Protein AF-A0AAF0VYU6-F1 (afdb_monomer_lite)

Structure (mmCIF, N/CA/C/O backbone):
data_AF-A0AAF0VYU6-F1
#
_entry.id   AF-A0AAF0VYU6-F1
#
loop_
_atom_site.group_PDB
_atom_site.id
_atom_site.type_symbol
_atom_site.label_atom_id
_atom_site.label_alt_id
_atom_site.label_comp_id
_atom_site.label_asym_id
_atom_site.label_entity_id
_atom_site.label_seq_id
_atom_site.pdbx_PDB_ins_code
_atom_site.Cartn_x
_atom_site.Cartn_y
_atom_site.Cartn_z
_atom_site.occupancy
_atom_site.B_iso_or_equiv
_atom_site.auth_seq_id
_atom_site.auth_comp_id
_atom_site.auth_asym_id
_atom_site.auth_atom_id
_atom_site.pdbx_PDB_model_num
ATOM 1 N N . MET A 1 1 ? -14.094 10.071 3.535 1.00 83.38 1 MET A N 1
ATOM 2 C CA . MET A 1 1 ? -12.654 9.838 3.808 1.00 83.38 1 MET A CA 1
ATOM 3 C C . MET A 1 1 ? -12.494 8.378 4.166 1.00 83.38 1 MET A C 1
ATOM 5 O O . MET A 1 1 ? -13.253 7.923 5.010 1.00 83.38 1 MET A O 1
ATOM 9 N N . LYS A 1 2 ? -11.555 7.671 3.536 1.00 94.19 2 LYS A N 1
ATOM 10 C CA . LYS A 1 2 ? -11.293 6.248 3.790 1.00 94.19 2 LYS A CA 1
ATOM 11 C C . LYS A 1 2 ? -9.792 6.007 3.957 1.00 94.19 2 LYS A C 1
ATOM 13 O O . LYS A 1 2 ? -8.979 6.883 3.635 1.00 94.19 2 LYS A O 1
ATOM 18 N N . TYR A 1 3 ? -9.438 4.839 4.469 1.00 96.06 3 TYR A N 1
ATOM 19 C CA . TYR A 1 3 ? -8.059 4.414 4.675 1.00 96.06 3 TYR A CA 1
ATOM 20 C C . TYR A 1 3 ? -7.662 3.372 3.634 1.00 96.06 3 TYR A C 1
ATOM 22 O O . TYR A 1 3 ? -8.489 2.552 3.249 1.00 96.06 3 TYR A O 1
ATOM 30 N N . LYS A 1 4 ? -6.409 3.411 3.185 1.00 96.06 4 LYS A N 1
ATOM 31 C CA . LYS A 1 4 ? -5.814 2.405 2.299 1.00 96.06 4 LYS A CA 1
ATOM 32 C C . LYS A 1 4 ? -4.445 1.999 2.820 1.00 96.06 4 LYS A C 1
ATOM 34 O O . LYS A 1 4 ? -3.775 2.794 3.483 1.00 96.06 4 LYS A O 1
ATOM 39 N N . PHE A 1 5 ? -4.022 0.790 2.487 1.00 96.62 5 PHE A N 1
ATOM 40 C CA . PHE A 1 5 ? -2.627 0.387 2.607 1.00 96.62 5 PHE A CA 1
ATOM 41 C C . PHE A 1 5 ? -1.810 0.960 1.464 1.00 96.62 5 PHE A C 1
ATOM 43 O O . PHE A 1 5 ? -2.296 1.098 0.341 1.00 96.62 5 PHE A O 1
ATOM 50 N N . LYS A 1 6 ? -0.565 1.299 1.776 1.00 96.62 6 LYS A N 1
ATOM 51 C CA . LYS A 1 6 ? 0.415 1.812 0.834 1.00 96.62 6 LYS A CA 1
ATOM 52 C C . LYS A 1 6 ? 1.713 1.044 0.999 1.00 96.62 6 LYS A C 1
ATOM 54 O O . LYS A 1 6 ? 2.235 0.930 2.108 1.00 96.62 6 LYS A O 1
ATOM 59 N N . GLY A 1 7 ? 2.230 0.561 -0.118 1.00 96.19 7 GLY A N 1
ATOM 60 C CA . GLY A 1 7 ? 3.532 -0.078 -0.231 1.00 96.19 7 GLY A CA 1
ATOM 61 C C . GLY A 1 7 ? 4.369 0.593 -1.311 1.00 96.19 7 GLY A C 1
ATOM 62 O O . GLY A 1 7 ? 3.971 1.597 -1.914 1.00 96.19 7 GLY A O 1
ATOM 63 N N . TYR A 1 8 ? 5.544 0.027 -1.557 1.00 94.94 8 TYR A N 1
ATOM 64 C CA . TYR A 1 8 ? 6.443 0.505 -2.595 1.00 94.94 8 TYR A CA 1
ATOM 65 C C . TYR A 1 8 ? 7.082 -0.656 -3.335 1.00 94.94 8 TYR A C 1
ATOM 67 O O . TYR A 1 8 ? 7.457 -1.657 -2.729 1.00 94.94 8 TYR A O 1
ATOM 75 N N . HIS A 1 9 ? 7.307 -0.460 -4.627 1.00 91.56 9 HIS A N 1
ATOM 76 C CA . HIS A 1 9 ? 8.118 -1.361 -5.434 1.00 91.56 9 HIS A CA 1
ATOM 77 C C . HIS A 1 9 ? 9.046 -0.572 -6.359 1.00 91.56 9 HIS A C 1
ATOM 79 O O . HIS A 1 9 ? 8.872 0.634 -6.563 1.00 91.56 9 HIS A O 1
ATOM 85 N N . TRP A 1 10 ? 10.067 -1.247 -6.876 1.00 92.75 10 TRP A N 1
ATOM 86 C CA . TRP A 1 10 ? 11.039 -0.662 -7.789 1.00 92.75 10 TRP A CA 1
ATOM 87 C C . TRP A 1 10 ? 10.696 -1.040 -9.224 1.00 92.75 10 TRP A C 1
ATOM 89 O O . TRP A 1 10 ? 10.545 -2.220 -9.529 1.00 92.75 10 TRP A O 1
ATOM 99 N N . VAL A 1 11 ? 10.610 -0.046 -10.104 1.00 91.19 11 VAL A N 1
ATOM 100 C CA . VAL A 1 11 ? 10.334 -0.243 -11.529 1.00 91.19 11 VAL A CA 1
ATOM 101 C C . VAL A 1 11 ? 11.409 0.400 -12.389 1.00 91.19 11 VAL A C 1
ATOM 103 O O . VAL A 1 11 ? 11.877 1.502 -12.107 1.00 91.19 11 VAL A O 1
ATOM 106 N N . ASN A 1 12 ? 11.758 -0.268 -13.484 1.00 93.44 12 ASN A N 1
ATOM 107 C CA . ASN A 1 12 ? 12.592 0.302 -14.545 1.00 93.44 12 ASN A CA 1
ATOM 108 C C . ASN A 1 12 ? 11.756 0.908 -15.678 1.00 93.44 12 ASN 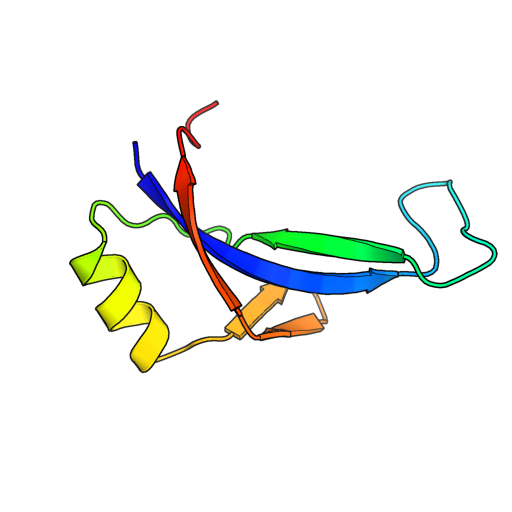A C 1
ATOM 110 O O . ASN A 1 12 ? 12.308 1.480 -16.612 1.00 93.44 12 ASN A O 1
ATOM 114 N N . GLN A 1 13 ? 10.429 0.792 -15.615 1.00 90.44 13 GLN A N 1
ATOM 115 C CA . GLN A 1 13 ? 9.526 1.283 -16.646 1.00 90.44 13 GLN A CA 1
ATOM 116 C C . GLN A 1 13 ? 8.169 1.665 -16.044 1.00 90.44 13 GLN A C 1
ATOM 118 O O . GLN A 1 13 ? 7.697 1.016 -15.115 1.00 90.44 13 GLN A O 1
ATOM 123 N N . GLN A 1 14 ? 7.529 2.698 -16.592 1.00 85.81 14 GLN A N 1
ATOM 124 C CA . GLN A 1 14 ? 6.142 3.057 -16.304 1.00 85.81 14 GLN A CA 1
ATOM 125 C C . GLN A 1 14 ? 5.460 3.537 -17.593 1.00 85.81 14 GLN A C 1
ATOM 127 O O . GLN A 1 14 ? 5.806 4.583 -18.147 1.00 85.81 14 GLN A O 1
ATOM 132 N N . GLY A 1 15 ? 4.505 2.758 -18.108 1.00 85.75 15 GLY A N 1
ATOM 133 C CA . GLY A 1 15 ? 3.958 2.983 -19.451 1.00 85.75 15 GLY A CA 1
ATOM 134 C C . GLY A 1 15 ? 5.059 2.901 -20.517 1.00 85.75 15 GLY A C 1
ATOM 135 O O . GLY A 1 15 ? 5.842 1.954 -20.528 1.00 85.75 15 GLY A O 1
ATOM 136 N N . CYS A 1 16 ? 5.161 3.907 -21.389 1.00 89.56 16 CYS A N 1
ATOM 137 C CA . CYS A 1 16 ? 6.233 3.997 -22.393 1.00 89.56 16 CYS A CA 1
ATOM 138 C C . CYS A 1 16 ? 7.537 4.625 -21.863 1.00 89.56 16 CYS A C 1
ATOM 140 O O . CYS A 1 16 ? 8.502 4.742 -22.616 1.00 89.56 16 CYS A O 1
ATOM 142 N N . LEU A 1 17 ? 7.580 5.067 -20.601 1.00 90.06 17 LEU A N 1
ATOM 143 C CA . LEU A 1 17 ? 8.775 5.669 -20.007 1.00 90.06 17 LEU A CA 1
ATOM 144 C C . LEU A 1 17 ? 9.676 4.580 -19.431 1.00 90.06 17 LEU A C 1
ATOM 146 O O . LEU A 1 17 ? 9.252 3.852 -18.539 1.00 90.06 17 LEU A O 1
ATOM 150 N N . VAL A 1 18 ? 10.924 4.514 -19.894 1.00 92.00 18 VAL A N 1
ATOM 151 C CA . VAL A 1 18 ? 11.969 3.635 -19.349 1.00 92.00 18 VAL A CA 1
ATOM 152 C C . VAL A 1 18 ? 12.933 4.478 -18.519 1.00 92.00 18 VAL A C 1
ATOM 154 O O . VAL A 1 18 ? 13.364 5.550 -18.951 1.00 92.00 18 VAL A O 1
ATOM 157 N N . PHE A 1 19 ? 13.254 4.018 -17.314 1.00 91.38 19 PHE A N 1
ATOM 158 C CA . PHE A 1 19 ? 14.152 4.702 -16.393 1.00 91.38 19 PHE A CA 1
ATOM 159 C C . PHE A 1 19 ? 15.561 4.095 -16.464 1.00 91.38 19 PHE A C 1
ATOM 161 O O . PHE A 1 19 ? 15.691 2.873 -16.471 1.00 91.38 19 PHE A O 1
ATOM 168 N N . PRO A 1 20 ? 16.622 4.926 -16.501 1.00 92.31 20 PRO A N 1
ATOM 169 C CA . PRO A 1 20 ? 18.003 4.438 -16.513 1.00 92.31 20 PRO A CA 1
ATOM 170 C C . PRO A 1 20 ? 18.422 3.803 -15.178 1.00 92.31 20 PRO A C 1
ATOM 172 O O . PRO A 1 20 ? 19.303 2.950 -15.157 1.00 92.31 20 PRO A O 1
ATOM 175 N N . GLU A 1 21 ? 17.772 4.191 -14.081 1.00 95.12 21 GLU A N 1
ATOM 176 C CA . GLU A 1 21 ? 17.903 3.577 -12.760 1.00 95.12 21 GLU A CA 1
ATOM 177 C C . GLU A 1 21 ? 16.510 3.194 -12.237 1.00 95.12 21 GLU A C 1
ATOM 179 O O . GLU A 1 21 ? 15.541 3.909 -12.539 1.00 95.12 21 GLU A O 1
ATOM 184 N N . PRO A 1 22 ? 16.389 2.118 -11.434 1.00 93.25 22 PRO A N 1
ATOM 185 C CA . PRO A 1 22 ? 15.121 1.740 -10.834 1.00 93.25 22 PRO A CA 1
ATOM 186 C C . PRO A 1 22 ? 14.522 2.897 -10.039 1.00 93.25 22 PRO A C 1
ATOM 188 O O . PRO A 1 22 ? 15.179 3.506 -9.193 1.00 93.25 22 PRO A O 1
ATOM 191 N N . LYS A 1 23 ? 13.241 3.177 -10.267 1.00 93.62 23 LYS A N 1
ATOM 192 C CA . LYS A 1 23 ? 12.484 4.164 -9.497 1.00 93.62 23 LYS A CA 1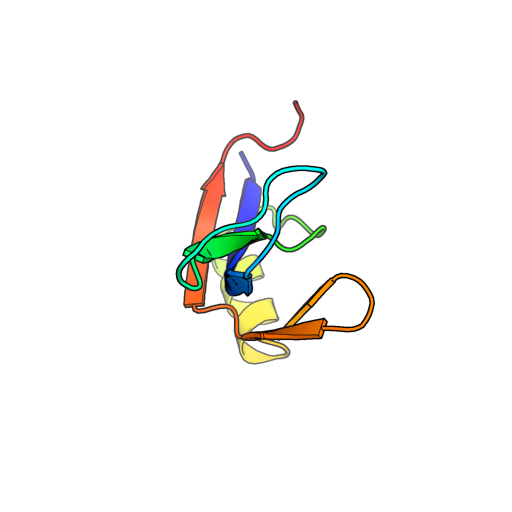
ATOM 193 C C . LYS A 1 23 ? 11.552 3.484 -8.520 1.00 93.62 23 LYS A C 1
ATOM 195 O O . LYS A 1 23 ? 10.875 2.520 -8.862 1.00 93.62 23 LYS A O 1
ATOM 200 N N . ARG A 1 24 ? 11.476 4.036 -7.310 1.00 92.50 24 ARG A N 1
ATOM 201 C CA . ARG A 1 24 ? 10.520 3.599 -6.298 1.00 92.50 24 ARG A CA 1
ATOM 202 C C . ARG A 1 24 ? 9.156 4.227 -6.569 1.00 92.50 24 ARG A C 1
ATOM 204 O O . ARG A 1 24 ? 9.028 5.450 -6.523 1.00 92.50 24 ARG A O 1
ATOM 211 N N . VAL A 1 25 ? 8.146 3.401 -6.807 1.00 92.06 25 VAL A N 1
ATOM 212 C CA . VAL A 1 25 ? 6.763 3.824 -7.059 1.00 92.06 25 VAL A CA 1
ATOM 213 C C . VAL A 1 25 ? 5.879 3.362 -5.906 1.00 92.06 25 VAL A C 1
ATOM 215 O O . VAL A 1 25 ? 6.094 2.288 -5.346 1.00 92.06 25 VAL A O 1
ATOM 218 N N . ALA A 1 26 ? 4.935 4.215 -5.506 1.00 93.69 26 ALA A N 1
ATOM 219 C CA . ALA A 1 26 ? 3.953 3.886 -4.482 1.00 93.69 26 ALA A CA 1
ATOM 220 C C . ALA A 1 26 ? 2.799 3.095 -5.101 1.00 93.69 26 ALA A C 1
ATOM 222 O O . ALA A 1 26 ? 2.273 3.495 -6.139 1.00 93.69 26 ALA A O 1
ATOM 223 N N . ILE A 1 27 ? 2.396 2.027 -4.423 1.00 93.06 27 ILE A N 1
ATOM 224 C CA . ILE A 1 27 ? 1.226 1.217 -4.765 1.00 93.06 27 ILE A CA 1
ATOM 225 C C . ILE A 1 27 ? 0.264 1.246 -3.587 1.00 93.06 27 ILE A C 1
ATOM 227 O O . ILE A 1 27 ? 0.681 1.348 -2.430 1.00 93.06 27 ILE A O 1
ATOM 231 N N . TYR A 1 28 ? -1.025 1.194 -3.897 1.00 93.44 28 TYR A N 1
ATOM 232 C CA . TYR A 1 28 ? -2.106 1.262 -2.930 1.00 93.44 28 TYR A CA 1
ATOM 233 C C . TYR A 1 28 ? -3.008 0.052 -3.107 1.00 93.44 28 TYR A C 1
ATOM 235 O O . TYR A 1 28 ? -3.257 -0.348 -4.238 1.00 93.44 28 TYR A O 1
ATOM 243 N N . THR A 1 29 ? -3.528 -0.487 -2.008 1.00 93.38 29 THR A N 1
ATOM 244 C CA . THR A 1 29 ? -4.554 -1.537 -2.093 1.00 93.38 29 THR A CA 1
ATOM 245 C C . THR A 1 29 ? -5.808 -1.027 -2.815 1.00 93.38 29 THR A C 1
ATOM 247 O O . THR A 1 29 ? -6.142 0.165 -2.747 1.00 93.38 29 THR A O 1
ATOM 250 N N . GLU A 1 30 ? -6.506 -1.912 -3.523 1.00 89.38 30 GLU A N 1
ATOM 251 C CA . GLU A 1 30 ? -7.804 -1.609 -4.129 1.00 89.38 30 GLU A CA 1
ATOM 252 C C . GLU A 1 30 ? -8.859 -1.337 -3.055 1.00 89.38 30 GLU A C 1
ATOM 254 O O . GLU A 1 30 ? -9.614 -0.359 -3.166 1.00 89.38 30 GLU A O 1
ATOM 259 N N . ASP A 1 31 ? -8.816 -2.115 -1.973 1.00 90.44 31 ASP A N 1
ATOM 260 C CA . ASP A 1 31 ? -9.725 -2.008 -0.843 1.00 90.44 31 ASP A CA 1
ATOM 261 C C . ASP A 1 31 ? -9.630 -0.658 -0.138 1.00 90.44 31 ASP A C 1
ATOM 263 O O . ASP A 1 31 ? -8.648 0.085 -0.217 1.00 90.44 31 ASP A O 1
ATOM 267 N N . SER A 1 32 ? -10.698 -0.301 0.565 1.00 93.75 32 SER A N 1
ATOM 268 C CA . SER A 1 32 ? -10.715 0.907 1.378 1.00 93.75 32 SER A CA 1
ATOM 269 C C . SER A 1 32 ? -11.482 0.673 2.664 1.00 93.75 32 SER A C 1
ATOM 271 O O . SER A 1 32 ? -12.585 0.136 2.646 1.00 93.75 32 SER A O 1
ATOM 273 N N . PHE A 1 33 ? -10.905 1.123 3.770 1.00 94.81 33 PHE A N 1
ATOM 274 C CA . PHE A 1 33 ? -11.443 0.903 5.108 1.00 94.81 33 PHE A CA 1
ATOM 275 C C . PHE A 1 33 ? -12.128 2.168 5.624 1.00 94.81 33 PHE A C 1
ATOM 277 O O . PHE A 1 33 ? -11.668 3.294 5.380 1.00 94.81 33 PHE A O 1
ATOM 284 N N . GLY A 1 34 ? -13.230 1.999 6.350 1.00 95.44 34 GLY A N 1
ATOM 285 C CA . GLY A 1 34 ? -14.017 3.098 6.904 1.00 95.44 34 GLY A CA 1
ATOM 286 C C . GLY A 1 34 ? -13.348 3.784 8.097 1.00 95.44 34 GLY A C 1
ATOM 287 O O . GLY A 1 34 ? -13.598 4.965 8.346 1.00 95.44 34 GLY A O 1
ATOM 288 N N . SER A 1 35 ? -12.463 3.081 8.809 1.00 96.88 35 SER A N 1
ATOM 289 C CA . SER A 1 35 ? -11.759 3.591 9.995 1.00 96.88 35 SER A CA 1
ATOM 290 C C . SER A 1 35 ? -10.287 3.169 10.049 1.00 96.88 35 SER A C 1
ATOM 292 O O . SER A 1 35 ? -9.846 2.281 9.318 1.00 96.88 35 SER A O 1
ATOM 294 N N . LEU A 1 36 ? -9.510 3.816 10.926 1.00 97.12 36 LEU A N 1
ATOM 295 C CA . LEU A 1 36 ? -8.110 3.450 11.149 1.00 97.12 36 LEU A CA 1
ATOM 296 C C . LEU A 1 36 ? -7.997 2.111 11.891 1.00 97.12 36 LEU A C 1
ATOM 298 O O . LEU A 1 36 ? -7.074 1.345 11.639 1.00 97.12 36 LEU A O 1
ATOM 302 N N . GLU A 1 37 ? -8.913 1.845 12.818 1.00 97.88 37 GLU A N 1
ATOM 303 C CA . GLU A 1 37 ? -8.967 0.631 13.630 1.00 97.88 37 GLU A CA 1
ATOM 304 C C . GLU A 1 37 ? -9.246 -0.597 12.764 1.00 97.88 37 GLU A C 1
ATOM 306 O O . GLU A 1 37 ? -8.537 -1.593 12.875 1.00 97.88 37 GLU A O 1
ATOM 311 N N . GLU A 1 38 ? -10.219 -0.490 11.858 1.00 97.19 38 GLU A N 1
ATOM 312 C CA . GLU A 1 38 ? -10.509 -1.507 10.844 1.00 97.19 38 GLU A CA 1
ATOM 313 C C . GLU A 1 38 ? -9.285 -1.764 9.959 1.00 97.19 38 GLU A C 1
ATOM 315 O O . GLU A 1 38 ? -8.843 -2.902 9.836 1.00 97.19 38 GLU A O 1
ATOM 320 N N . ALA A 1 39 ? -8.662 -0.703 9.435 1.00 96.75 39 ALA A N 1
ATOM 321 C CA . ALA A 1 39 ? -7.465 -0.832 8.610 1.00 96.75 39 ALA A CA 1
ATOM 322 C C . ALA A 1 39 ? -6.312 -1.523 9.365 1.00 96.75 39 ALA A C 1
ATOM 324 O O . ALA A 1 39 ? -5.629 -2.377 8.813 1.00 96.75 39 ALA A O 1
ATOM 325 N N . LYS A 1 40 ? -6.092 -1.199 10.646 1.00 97.69 40 LYS A N 1
ATOM 326 C CA . LYS A 1 40 ? -5.078 -1.874 11.477 1.00 97.69 40 LYS A CA 1
ATOM 327 C C . LYS A 1 40 ? -5.399 -3.351 11.697 1.00 97.69 40 LYS A C 1
ATOM 329 O O . LYS A 1 40 ? -4.482 -4.167 11.680 1.00 97.69 40 LYS A O 1
ATOM 334 N N . ALA A 1 41 ? -6.668 -3.680 11.935 1.00 97.44 41 ALA A N 1
ATOM 335 C CA . ALA A 1 41 ? -7.099 -5.053 12.156 1.00 97.44 41 ALA A CA 1
ATOM 336 C C . ALA A 1 41 ? -6.871 -5.920 10.911 1.00 97.44 41 ALA A C 1
ATOM 338 O O . ALA A 1 41 ? -6.374 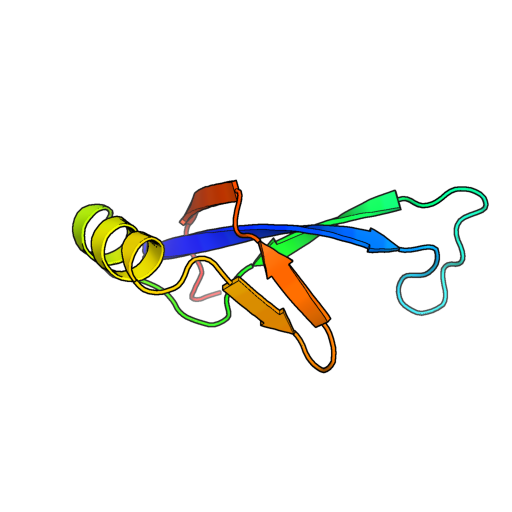-7.035 11.045 1.00 97.44 41 ALA A O 1
ATOM 339 N N . GLU A 1 42 ? -7.172 -5.395 9.722 1.00 96.44 42 GLU A N 1
ATOM 340 C CA . GLU A 1 42 ? -6.896 -6.092 8.463 1.00 96.44 42 GLU A CA 1
ATOM 341 C C . GLU A 1 42 ? -5.392 -6.176 8.174 1.00 96.44 42 GLU A C 1
ATOM 343 O O . GLU A 1 42 ? -4.905 -7.249 7.836 1.00 96.44 42 GLU A O 1
ATOM 348 N N . TRP A 1 43 ? -4.620 -5.114 8.439 1.00 95.81 43 TRP A N 1
ATOM 349 C CA . TRP A 1 43 ? -3.169 -5.123 8.200 1.00 95.81 43 TRP A CA 1
ATOM 350 C C . TRP A 1 43 ? -2.448 -6.212 9.017 1.00 95.81 43 TRP A C 1
ATOM 352 O O . TRP A 1 43 ? -1.528 -6.868 8.539 1.00 95.81 43 TRP A O 1
ATOM 362 N N . ILE A 1 44 ? -2.869 -6.444 10.262 1.00 96.19 44 ILE A N 1
ATOM 363 C CA . ILE A 1 44 ? -2.269 -7.485 11.112 1.00 96.19 44 ILE A CA 1
ATOM 364 C C . ILE A 1 44 ? -2.538 -8.895 10.565 1.00 96.19 44 ILE A C 1
ATOM 366 O O . ILE A 1 44 ? -1.718 -9.789 10.772 1.00 96.19 44 ILE A O 1
ATOM 370 N N . LYS A 1 45 ? -3.679 -9.104 9.899 1.00 95.88 45 LYS A N 1
ATOM 371 C CA . LYS A 1 45 ? -4.034 -10.398 9.306 1.00 95.88 45 LYS A CA 1
ATOM 372 C C . LYS A 1 45 ? -3.274 -10.627 8.009 1.00 95.88 45 LYS A C 1
ATOM 374 O O . LYS A 1 45 ? -2.689 -11.692 7.838 1.00 95.88 45 LYS A O 1
ATOM 379 N N . ASP A 1 46 ? -3.294 -9.627 7.133 1.00 94.31 46 ASP A N 1
ATOM 380 C CA . ASP A 1 46 ? -2.675 -9.688 5.819 1.00 94.31 46 ASP A CA 1
ATOM 381 C C . ASP A 1 46 ? -2.074 -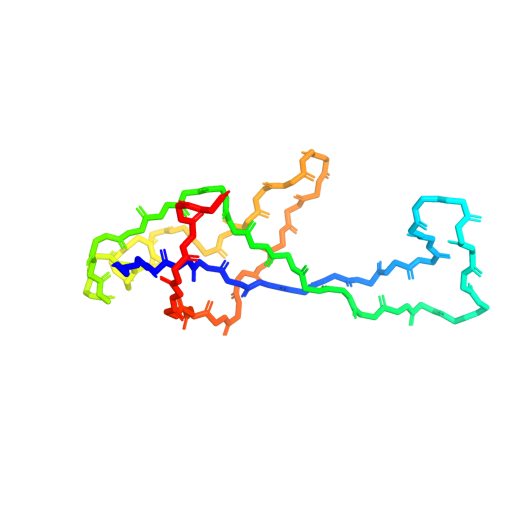8.323 5.430 1.00 94.31 46 ASP A C 1
ATOM 383 O O . ASP A 1 46 ? -2.798 -7.383 5.087 1.00 94.31 46 ASP A O 1
ATOM 387 N N . PRO A 1 47 ? -0.740 -8.173 5.520 1.00 94.44 47 PRO A N 1
ATOM 388 C CA . PRO A 1 47 ? -0.052 -6.943 5.165 1.00 94.44 47 PRO A CA 1
ATOM 389 C C . PRO A 1 47 ? 0.339 -6.847 3.693 1.00 94.44 47 PRO A C 1
ATOM 391 O O . PRO A 1 47 ? 1.099 -5.937 3.344 1.00 94.44 47 PRO A O 1
ATOM 394 N N . TRP A 1 48 ? -0.104 -7.767 2.841 1.00 95.06 48 TRP A N 1
ATOM 395 C CA . TRP A 1 48 ? 0.294 -7.798 1.442 1.00 95.06 48 TRP A CA 1
ATOM 396 C C . TRP A 1 48 ? -0.678 -7.010 0.559 1.00 95.06 48 TRP A C 1
ATOM 398 O O . TRP A 1 48 ? -1.887 -6.991 0.762 1.00 95.06 48 TRP A O 1
ATOM 408 N N . ILE A 1 49 ? -0.117 -6.309 -0.423 1.00 94.62 49 ILE A N 1
ATOM 409 C CA . ILE A 1 49 ? -0.842 -5.668 -1.514 1.00 94.62 49 ILE A CA 1
ATOM 410 C C . ILE A 1 49 ? -0.551 -6.486 -2.765 1.00 94.62 49 ILE A C 1
ATOM 412 O O . ILE A 1 49 ? 0.611 -6.606 -3.164 1.00 94.62 49 ILE A O 1
ATOM 416 N N . GLU A 1 50 ? -1.596 -7.042 -3.360 1.00 90.88 50 GLU A N 1
ATOM 417 C CA . GLU A 1 50 ? -1.524 -7.801 -4.604 1.00 90.88 50 GLU A CA 1
ATOM 418 C C . GLU A 1 50 ? -1.857 -6.872 -5.779 1.00 90.88 50 GLU A C 1
ATOM 420 O O . GLU A 1 50 ? -2.886 -6.199 -5.769 1.00 90.88 50 GLU A O 1
ATOM 425 N N . ASP A 1 51 ? -0.966 -6.800 -6.769 1.00 84.38 51 ASP A N 1
ATOM 426 C CA . ASP A 1 51 ? -1.160 -6.020 -7.998 1.00 84.38 51 ASP A CA 1
ATOM 427 C C . ASP A 1 51 ? -0.695 -6.855 -9.199 1.00 84.38 51 ASP A C 1
ATOM 429 O O . ASP A 1 51 ? 0.493 -6.931 -9.509 1.00 84.38 51 ASP A O 1
ATOM 433 N N . GLY A 1 52 ? -1.620 -7.569 -9.844 1.00 82.94 52 GLY A N 1
ATOM 434 C CA . GLY A 1 52 ? -1.281 -8.531 -10.897 1.00 82.94 52 GLY A CA 1
ATOM 435 C C . GLY A 1 52 ? -0.391 -9.667 -10.376 1.00 82.94 52 GLY A C 1
ATOM 436 O O . GLY A 1 52 ? -0.795 -10.416 -9.494 1.00 82.94 52 GLY A O 1
ATOM 437 N N . ASP A 1 53 ? 0.824 -9.789 -10.919 1.00 84.44 53 ASP A N 1
ATOM 438 C CA . ASP A 1 53 ? 1.769 -10.872 -10.590 1.00 84.44 53 ASP A CA 1
ATOM 439 C C . ASP A 1 53 ? 2.751 -10.517 -9.453 1.00 84.44 53 ASP A C 1
ATOM 441 O O . ASP A 1 53 ? 3.731 -11.235 -9.226 1.00 84.44 53 ASP A O 1
ATOM 445 N N . ILE A 1 54 ? 2.550 -9.393 -8.755 1.00 86.38 54 ILE A N 1
ATOM 446 C CA . ILE A 1 54 ? 3.445 -8.942 -7.681 1.00 86.38 54 ILE A CA 1
ATOM 447 C C . ILE A 1 54 ? 2.727 -8.837 -6.332 1.00 86.38 54 ILE A C 1
ATOM 449 O O . ILE A 1 54 ? 1.645 -8.267 -6.219 1.00 86.38 54 ILE A O 1
ATOM 453 N N . CYS A 1 55 ? 3.393 -9.337 -5.287 1.00 91.50 55 CYS A N 1
ATOM 454 C CA . CYS A 1 55 ? 3.009 -9.139 -3.891 1.00 91.50 55 CYS A CA 1
ATOM 455 C C . CYS A 1 55 ? 3.945 -8.108 -3.254 1.00 91.50 55 CYS A C 1
ATOM 457 O O . CYS A 1 55 ? 5.169 -8.276 -3.250 1.00 91.50 55 CYS A O 1
ATOM 459 N N . ILE A 1 56 ? 3.381 -7.041 -2.696 1.00 94.69 56 ILE A N 1
ATOM 460 C CA . ILE A 1 56 ? 4.131 -5.936 -2.097 1.00 94.69 56 ILE A CA 1
ATOM 461 C C . ILE A 1 56 ? 3.757 -5.816 -0.632 1.00 94.69 56 ILE A C 1
ATOM 463 O O . ILE A 1 56 ? 2.584 -5.737 -0.287 1.00 94.69 56 ILE A O 1
ATOM 467 N N . LEU A 1 57 ? 4.755 -5.738 0.243 1.00 95.69 57 LEU A N 1
ATOM 468 C CA . LEU A 1 57 ? 4.498 -5.480 1.651 1.00 95.69 57 LEU A CA 1
ATOM 469 C C . LEU A 1 57 ? 3.998 -4.039 1.828 1.00 95.69 57 LEU A C 1
ATOM 471 O O . LEU A 1 57 ? 4.694 -3.081 1.470 1.00 95.69 57 LEU A O 1
ATOM 475 N N . ALA A 1 58 ? 2.810 -3.877 2.404 1.00 97.00 58 ALA A N 1
ATOM 476 C CA . ALA A 1 58 ? 2.345 -2.582 2.867 1.00 97.00 58 ALA A CA 1
ATOM 477 C C . ALA A 1 58 ? 3.286 -2.056 3.958 1.00 97.00 58 ALA A C 1
ATOM 479 O O . ALA A 1 58 ? 3.692 -2.788 4.860 1.00 97.00 58 ALA A O 1
ATOM 480 N N . THR A 1 59 ? 3.620 -0.770 3.891 1.00 96.62 59 THR A N 1
ATOM 481 C CA . THR A 1 59 ? 4.495 -0.091 4.859 1.00 96.62 59 THR A CA 1
ATOM 482 C C . THR A 1 59 ? 3.797 1.051 5.588 1.00 96.62 59 THR A C 1
ATOM 484 O O . THR A 1 59 ? 4.314 1.540 6.589 1.00 96.62 59 THR A O 1
ATOM 487 N N . GLU A 1 60 ? 2.638 1.506 5.101 1.00 96.88 60 GLU A N 1
ATOM 488 C CA . GLU A 1 60 ? 1.886 2.635 5.660 1.00 96.88 60 GLU A CA 1
ATOM 489 C C . GLU A 1 60 ? 0.361 2.394 5.558 1.00 96.88 60 GLU A C 1
ATOM 491 O O . GLU A 1 60 ? -0.114 1.892 4.538 1.00 96.88 60 GLU A O 1
ATOM 496 N N . ILE A 1 61 ? -0.422 2.842 6.558 1.00 97.12 61 ILE A N 1
ATOM 497 C CA . ILE A 1 61 ? -1.857 3.144 6.372 1.00 97.12 61 ILE A CA 1
ATOM 498 C C . ILE A 1 61 ? -1.986 4.633 6.093 1.00 97.12 61 ILE A C 1
ATOM 500 O O . ILE A 1 61 ? -1.548 5.467 6.887 1.00 97.12 61 ILE A O 1
ATOM 504 N N . ILE A 1 62 ? -2.654 4.974 5.004 1.00 97.00 62 ILE A N 1
ATOM 505 C CA . ILE A 1 62 ? -2.878 6.355 4.592 1.00 97.00 62 ILE A CA 1
ATOM 506 C C . ILE A 1 62 ? -4.361 6.703 4.596 1.00 97.00 62 ILE A C 1
ATOM 508 O O . ILE A 1 62 ? -5.214 5.897 4.232 1.00 97.00 62 ILE A O 1
ATOM 512 N N . LYS A 1 63 ? -4.670 7.940 4.986 1.00 96.56 63 LYS A N 1
ATOM 513 C CA . LYS A 1 63 ? -6.021 8.506 4.969 1.00 96.56 63 LYS A CA 1
ATOM 514 C C . LYS A 1 63 ? -6.189 9.381 3.730 1.00 96.56 63 LYS A C 1
ATOM 516 O O . LYS A 1 63 ? -5.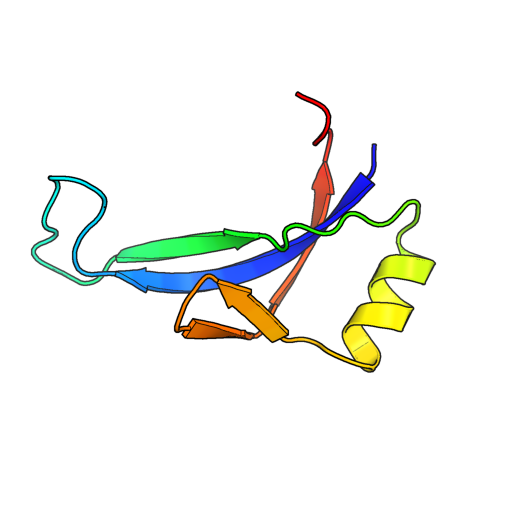354 10.246 3.483 1.00 96.56 63 LYS A O 1
ATOM 521 N N . GLY A 1 64 ? -7.279 9.206 2.990 1.00 91.69 64 GLY A N 1
ATOM 522 C CA . GLY A 1 64 ? -7.519 9.962 1.761 1.00 91.69 64 GLY A CA 1
ATOM 523 C C . GLY A 1 64 ? -8.990 10.066 1.370 1.00 91.69 64 GLY A C 1
ATOM 524 O O . GLY A 1 64 ? -9.877 9.473 1.997 1.00 91.69 64 GLY A O 1
ATOM 525 N N . ASN A 1 65 ? -9.252 10.865 0.333 1.00 89.31 65 ASN A N 1
ATOM 526 C CA . ASN A 1 65 ? -10.537 10.892 -0.356 1.00 89.31 65 ASN A CA 1
ATOM 527 C C . ASN A 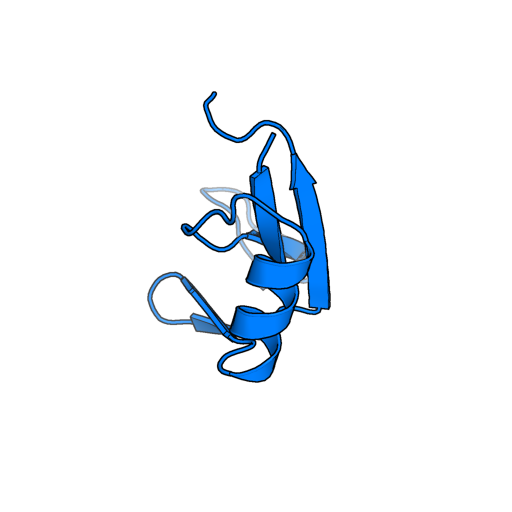1 65 ? -10.400 10.119 -1.673 1.00 89.31 65 ASN A C 1
ATOM 529 O O . ASN A 1 65 ? -9.871 10.654 -2.643 1.00 89.31 65 ASN A O 1
ATOM 533 N N . TRP A 1 66 ? -10.802 8.851 -1.648 1.00 82.19 66 TRP A N 1
ATOM 534 C CA . TRP A 1 66 ? -10.539 7.879 -2.714 1.00 82.19 66 TRP A CA 1
ATOM 535 C C . TRP A 1 66 ? -11.702 7.714 -3.698 1.00 82.19 66 TRP A C 1
ATOM 537 O O . TRP A 1 66 ? -11.515 7.103 -4.739 1.00 82.19 66 TRP A O 1
ATOM 547 N N . ASP A 1 67 ? -12.876 8.270 -3.388 1.00 69.88 67 ASP A N 1
ATOM 548 C CA . ASP A 1 67 ? -14.095 8.170 -4.206 1.00 69.88 67 ASP A CA 1
ATOM 549 C C . ASP A 1 67 ? -14.103 9.205 -5.354 1.00 69.88 67 ASP A C 1
ATOM 551 O O . ASP A 1 67 ? -15.096 9.904 -5.552 1.00 69.88 67 ASP A O 1
ATOM 555 N N . ARG A 1 68 ? -12.968 9.389 -6.041 1.00 57.44 68 ARG A N 1
ATOM 556 C CA . ARG A 1 68 ? -12.812 10.413 -7.082 1.00 57.44 68 ARG A CA 1
ATOM 557 C C . ARG A 1 68 ? -12.941 9.849 -8.487 1.00 57.44 68 ARG A C 1
ATOM 559 O O . ARG A 1 68 ? -12.365 8.769 -8.725 1.00 57.44 68 ARG A O 1
#

Foldseek 3Di:
DWKWFKFWDWDQDDVPDGHPGTDIDIDIAPDTHPDPVRVVVVCVVPQWHDDPPDTTGGDDIDDDDPPD

Sequence (68 aa):
MKYKFKGYHWVNQQGCLVFPEPKRVAIYTEDSFGSLEEAKAEWIKDPWIEDGDICILATEIIKGNWDR

Secondary structure (DSSP, 8-state):
-EEEEEEEEEEEEETTEEEEEEEEEEEE-S--BSSHHHHHHHHHH--EEEETTEEEEEEEEEEE----

Organism: Lactococcus lactis subsp. lactis (NCBI:txid1360)

Radius of gyration: 13.43 Å; chains: 1; bounding box: 32×22×36 Å

pLDDT: mean 92.21, std 6.41, range [57.44, 97.88]